Protein AF-A0A1X7PPA3-F1 (afdb_monomer_lite)

Secondary structure (DSSP, 8-state):
--HHHHHHHHHHHHHHHHHHHHHHHHHHHHHHTS-HHHHHHHHHHHHHHHHHHHHHHHHHHHHHHGGG-----------SSHHHHHHHHHHHHHHHHHHHHHHHHHHHHS-------------------------------------

Foldseek 3Di:
DPPVVVVVVVLVVLLVLLVVLLVLLVVLLVLQPDDLVSLVVSLVVLVVVLVVLLVVLQVLCCVQPNPPDDLPQDPDPQDSHSVSSNVSSVSSNSSSVSSVVSSVSVCVVCPPPPPPPVPPDPDDDDDDDDDDDDDPDDPPPDDDDDD

Structure (mmCIF, N/CA/C/O backbone):
data_AF-A0A1X7PPA3-F1
#
_entry.id   AF-A0A1X7PPA3-F1
#
loop_
_atom_site.group_PDB
_atom_site.id
_atom_site.type_symbol
_atom_site.label_atom_id
_atom_site.label_alt_id
_atom_site.label_comp_id
_atom_site.label_asym_id
_atom_site.label_entity_id
_atom_site.label_seq_id
_atom_site.pdbx_PDB_ins_code
_atom_site.Cartn_x
_atom_site.Cartn_y
_atom_site.Cartn_z
_atom_site.occupancy
_atom_site.B_iso_or_equiv
_atom_site.auth_seq_id
_atom_site.auth_comp_id
_atom_site.auth_asym_id
_atom_site.auth_atom_id
_atom_site.pdbx_PDB_model_num
ATOM 1 N N . MET A 1 1 ? 23.269 19.067 -21.195 1.00 43.06 1 MET A N 1
ATOM 2 C CA . MET A 1 1 ? 23.403 18.552 -19.812 1.00 43.06 1 MET A CA 1
ATOM 3 C C . MET A 1 1 ? 22.058 18.713 -19.108 1.00 43.06 1 MET A C 1
ATOM 5 O O . MET A 1 1 ? 21.662 19.842 -18.875 1.00 43.06 1 MET A O 1
ATOM 9 N N . GLY A 1 2 ? 21.292 17.648 -18.850 1.00 51.06 2 GLY A N 1
ATOM 10 C CA . GLY A 1 2 ? 19.972 17.817 -18.207 1.00 51.06 2 GLY A CA 1
ATOM 11 C C . GLY A 1 2 ? 19.148 16.552 -17.964 1.00 51.06 2 GLY A C 1
ATOM 12 O O . GLY A 1 2 ? 18.104 16.624 -17.322 1.00 51.06 2 GLY A O 1
ATOM 13 N N . TRP A 1 3 ? 19.586 15.392 -18.456 1.00 45.84 3 TRP A N 1
ATOM 14 C CA . TRP A 1 3 ? 18.774 14.172 -18.400 1.00 45.84 3 TRP A CA 1
ATOM 15 C C . TRP A 1 3 ? 19.005 13.373 -17.100 1.00 45.84 3 TRP A C 1
ATOM 17 O O . TRP A 1 3 ? 18.089 12.724 -16.604 1.00 45.84 3 TRP A O 1
ATOM 27 N N . THR A 1 4 ? 20.163 13.531 -16.446 1.00 53.16 4 THR A N 1
ATOM 28 C CA . THR A 1 4 ? 20.504 12.842 -15.183 1.00 53.16 4 THR A CA 1
ATOM 29 C C . THR A 1 4 ? 19.836 13.450 -13.941 1.00 53.16 4 THR A C 1
ATOM 31 O O . THR A 1 4 ? 19.525 12.740 -12.986 1.00 53.16 4 THR A O 1
ATOM 34 N N . ALA A 1 5 ? 19.547 14.757 -13.946 1.00 52.56 5 ALA A N 1
ATOM 35 C CA . ALA A 1 5 ? 18.857 15.429 -12.838 1.00 52.56 5 ALA A CA 1
ATOM 36 C C . ALA A 1 5 ? 17.362 15.067 -12.760 1.00 52.56 5 ALA A C 1
ATOM 38 O O . ALA A 1 5 ? 16.788 15.022 -11.673 1.00 52.56 5 ALA A O 1
ATOM 39 N N . ARG A 1 6 ? 16.739 14.786 -13.912 1.00 53.66 6 ARG A N 1
ATOM 40 C CA . ARG A 1 6 ? 15.319 14.423 -14.010 1.00 53.66 6 ARG A CA 1
ATOM 41 C C . ARG A 1 6 ? 15.075 12.975 -13.562 1.00 53.66 6 ARG A C 1
ATOM 43 O O . ARG A 1 6 ? 14.068 12.709 -12.917 1.00 53.66 6 ARG A O 1
ATOM 50 N N . GLY A 1 7 ? 16.036 12.082 -13.825 1.00 55.16 7 GLY A N 1
ATOM 51 C CA . GLY A 1 7 ? 16.034 10.704 -13.325 1.00 55.16 7 GLY A CA 1
ATOM 52 C C . GLY A 1 7 ? 16.121 10.626 -11.799 1.00 55.16 7 GLY A C 1
ATOM 53 O O . GLY A 1 7 ? 15.276 9.980 -11.195 1.00 55.16 7 GLY A O 1
ATOM 54 N N . ARG A 1 8 ? 17.065 11.342 -11.162 1.00 56.72 8 ARG A N 1
ATOM 55 C CA . ARG A 1 8 ? 17.210 11.349 -9.687 1.00 56.72 8 ARG A CA 1
ATOM 56 C C . ARG A 1 8 ? 15.928 11.751 -8.953 1.00 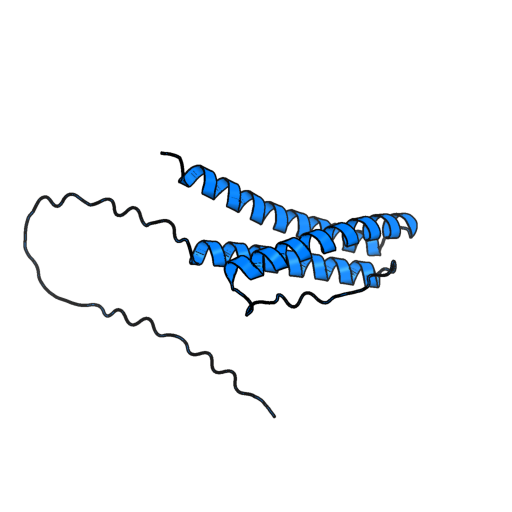56.72 8 ARG A C 1
ATOM 58 O O . ARG A 1 8 ? 15.456 10.980 -8.131 1.00 56.72 8 ARG A O 1
ATOM 65 N N . LYS A 1 9 ? 15.297 12.862 -9.355 1.00 62.22 9 LYS A N 1
ATOM 66 C CA . LYS A 1 9 ? 14.026 13.313 -8.759 1.00 62.22 9 LYS A CA 1
ATOM 67 C C . LYS A 1 9 ? 12.885 12.299 -8.898 1.00 62.22 9 LYS A C 1
ATOM 69 O O . LYS A 1 9 ? 12.007 12.265 -8.048 1.00 62.22 9 LYS A O 1
ATOM 74 N N . LYS A 1 10 ? 12.863 11.498 -9.970 1.00 64.25 10 LYS A N 1
ATOM 75 C CA . LYS A 1 10 ? 11.820 10.482 -10.181 1.00 64.25 10 LYS A CA 1
ATOM 76 C C . LYS A 1 10 ? 11.957 9.317 -9.195 1.00 64.25 10 LYS A C 1
ATOM 78 O O . LYS A 1 10 ? 10.942 8.805 -8.739 1.00 64.25 10 LYS A O 1
ATOM 83 N N . TRP A 1 11 ? 13.184 8.923 -8.850 1.00 68.12 11 TRP A N 1
ATOM 84 C CA . TRP A 1 11 ? 13.434 7.868 -7.861 1.00 68.12 11 TRP A CA 1
ATOM 85 C C . TRP A 1 11 ? 13.095 8.325 -6.441 1.00 68.12 11 TRP A C 1
ATOM 87 O O . TRP A 1 11 ? 12.466 7.569 -5.709 1.00 68.12 11 TRP A O 1
ATOM 97 N N . ASP A 1 12 ? 13.388 9.587 -6.113 1.00 79.12 12 ASP A N 1
ATOM 98 C CA . ASP A 1 12 ? 13.036 10.185 -4.818 1.00 79.12 12 ASP A CA 1
ATOM 99 C C . ASP A 1 12 ? 11.516 10.150 -4.561 1.00 79.12 12 ASP A C 1
ATOM 101 O O . ASP A 1 12 ? 11.071 9.989 -3.426 1.00 79.12 12 ASP A O 1
ATOM 105 N N . ILE A 1 13 ? 10.703 10.262 -5.620 1.00 83.00 13 ILE A N 1
ATOM 106 C CA . ILE A 1 13 ? 9.240 10.164 -5.519 1.00 83.00 13 ILE A CA 1
ATOM 107 C C . ILE A 1 13 ? 8.809 8.735 -5.178 1.00 83.00 13 ILE A C 1
ATOM 109 O O . ILE A 1 13 ? 7.912 8.562 -4.360 1.00 83.00 13 ILE A O 1
ATOM 113 N N . ILE A 1 14 ? 9.432 7.715 -5.774 1.00 83.00 14 ILE A N 1
ATOM 114 C CA . ILE A 1 14 ? 9.060 6.314 -5.526 1.00 83.00 14 ILE A CA 1
ATOM 115 C C . ILE A 1 14 ? 9.416 5.907 -4.093 1.00 83.00 14 ILE A C 1
ATOM 117 O O . ILE A 1 14 ? 8.577 5.340 -3.392 1.00 83.00 14 ILE A O 1
ATOM 121 N N . ASP A 1 15 ? 10.614 6.269 -3.632 1.00 84.44 15 ASP A N 1
ATOM 122 C CA . ASP A 1 15 ? 11.016 6.058 -2.239 1.00 84.44 15 ASP A CA 1
ATOM 123 C C . ASP A 1 15 ? 10.094 6.842 -1.285 1.00 84.44 15 ASP A C 1
ATOM 125 O O . ASP A 1 15 ? 9.679 6.327 -0.247 1.00 84.44 15 ASP A O 1
ATOM 129 N N . GLY A 1 16 ? 9.678 8.052 -1.676 1.00 86.31 16 GLY A N 1
ATOM 130 C CA . GLY A 1 16 ? 8.678 8.842 -0.957 1.00 86.31 16 GLY A CA 1
ATOM 131 C C . GLY A 1 16 ? 7.313 8.154 -0.848 1.00 86.31 16 GLY A C 1
ATOM 132 O O . GLY A 1 16 ? 6.730 8.128 0.236 1.00 86.31 16 GLY A O 1
ATOM 133 N N . ILE A 1 17 ? 6.814 7.550 -1.932 1.00 87.69 17 ILE A N 1
ATOM 134 C CA . ILE A 1 17 ? 5.556 6.786 -1.932 1.00 87.69 17 ILE A CA 1
ATOM 135 C C . ILE A 1 17 ? 5.674 5.576 -1.000 1.00 87.69 17 ILE A C 1
ATOM 137 O O . ILE A 1 17 ? 4.787 5.355 -0.176 1.00 87.69 17 ILE A O 1
ATOM 141 N N . ALA A 1 18 ? 6.775 4.824 -1.068 1.00 88.44 18 ALA A N 1
ATOM 142 C CA . ALA A 1 18 ? 7.003 3.683 -0.183 1.00 88.44 18 ALA A CA 1
ATOM 143 C C . ALA A 1 18 ? 7.046 4.106 1.298 1.00 88.44 18 ALA A C 1
ATOM 145 O O . ALA A 1 18 ? 6.398 3.487 2.142 1.00 88.44 18 ALA A O 1
ATOM 146 N N . MET A 1 19 ? 7.738 5.201 1.621 1.00 92.00 19 MET A N 1
ATOM 147 C CA . MET A 1 19 ? 7.785 5.743 2.985 1.00 92.00 19 MET A CA 1
ATOM 148 C C . MET A 1 19 ? 6.420 6.242 3.470 1.00 92.00 19 MET A C 1
ATOM 150 O O . MET A 1 19 ? 6.070 6.059 4.640 1.00 92.00 19 MET A O 1
ATOM 154 N N . MET A 1 20 ? 5.625 6.840 2.580 1.00 92.19 20 MET A N 1
ATOM 155 C CA . MET A 1 20 ? 4.254 7.250 2.879 1.00 92.19 20 MET A CA 1
ATOM 156 C C . MET A 1 20 ? 3.387 6.032 3.208 1.00 92.19 20 MET A C 1
ATOM 158 O O . MET A 1 20 ? 2.706 6.033 4.228 1.00 92.19 20 MET A O 1
ATOM 162 N N . LEU A 1 21 ? 3.463 4.967 2.410 1.00 90.44 21 LEU A N 1
ATOM 163 C CA . LEU A 1 21 ? 2.733 3.719 2.647 1.00 90.44 21 LEU A CA 1
ATOM 164 C C . LEU A 1 21 ? 3.097 3.070 3.984 1.00 90.44 21 LEU A C 1
ATOM 166 O O . LEU A 1 21 ? 2.210 2.659 4.728 1.00 90.44 21 LEU A O 1
ATOM 170 N N . LEU A 1 22 ? 4.385 3.040 4.334 1.00 92.00 22 LEU A N 1
ATOM 171 C CA . LEU A 1 22 ? 4.837 2.552 5.640 1.00 92.00 22 LEU A CA 1
ATOM 172 C C . LEU A 1 22 ? 4.304 3.414 6.793 1.00 92.00 22 LEU A C 1
ATOM 174 O O . LEU A 1 22 ? 3.918 2.887 7.836 1.00 92.00 22 LEU A O 1
ATOM 178 N N . SER A 1 23 ? 4.232 4.730 6.593 1.00 92.38 23 SER A N 1
ATOM 179 C CA . SER A 1 23 ? 3.660 5.656 7.576 1.00 92.38 23 SER A CA 1
ATOM 180 C C . SER A 1 23 ? 2.153 5.435 7.752 1.00 92.38 23 SER A C 1
ATOM 182 O O . SER A 1 23 ? 1.655 5.444 8.877 1.00 92.38 23 SER A O 1
ATOM 184 N N . LEU A 1 24 ? 1.431 5.181 6.657 1.00 88.62 24 LEU A N 1
ATOM 185 C CA . LEU A 1 24 ? 0.008 4.836 6.672 1.00 88.62 24 LEU A CA 1
ATOM 186 C C . LEU A 1 24 ? -0.240 3.471 7.329 1.00 88.62 24 LEU A C 1
ATOM 188 O O . LEU A 1 24 ? -1.174 3.341 8.115 1.00 88.62 24 LEU A O 1
ATOM 192 N N . ALA A 1 25 ? 0.622 2.481 7.084 1.00 90.12 25 ALA A N 1
ATOM 193 C CA . ALA A 1 25 ? 0.559 1.188 7.760 1.00 90.12 25 ALA A CA 1
ATOM 194 C C . ALA A 1 25 ? 0.723 1.343 9.278 1.00 90.12 25 ALA A C 1
ATOM 196 O O . ALA A 1 25 ? -0.047 0.781 10.052 1.00 90.12 25 ALA A O 1
ATOM 197 N N . HIS A 1 26 ? 1.681 2.165 9.712 1.00 92.12 26 HIS A N 1
ATOM 198 C CA . HIS A 1 26 ? 1.857 2.461 11.130 1.00 92.12 26 HIS A CA 1
ATOM 199 C C . HIS A 1 26 ? 0.645 3.197 11.726 1.00 92.12 26 HIS A C 1
ATOM 201 O O . HIS A 1 26 ? 0.228 2.917 12.850 1.00 92.12 26 HIS A O 1
ATOM 207 N N . LEU A 1 27 ? 0.037 4.119 10.972 1.00 89.31 27 LEU A N 1
ATOM 208 C CA . LEU A 1 27 ? -1.200 4.781 11.382 1.00 89.31 27 LEU A CA 1
ATOM 209 C C . LEU A 1 27 ? -2.358 3.783 11.542 1.00 89.31 27 LEU A C 1
ATOM 211 O O . LEU A 1 27 ? -3.100 3.883 12.518 1.00 89.31 27 LEU A O 1
ATOM 215 N N . ALA A 1 28 ? -2.486 2.818 10.629 1.00 88.00 28 ALA A N 1
ATOM 216 C CA . ALA A 1 28 ? -3.493 1.761 10.689 1.00 88.00 28 ALA A CA 1
ATOM 217 C C . ALA A 1 28 ? -3.343 0.905 11.961 1.00 88.00 28 ALA A C 1
ATOM 219 O O . ALA A 1 28 ? -4.318 0.680 12.674 1.00 88.00 28 ALA A O 1
ATOM 220 N N . GLU A 1 29 ? -2.116 0.530 12.328 1.00 90.19 29 GLU A N 1
ATOM 221 C CA . GLU A 1 29 ? -1.848 -0.185 13.587 1.00 90.19 29 GLU A CA 1
ATOM 222 C C . GLU A 1 29 ? -2.266 0.622 14.812 1.00 90.19 29 GLU A C 1
ATOM 224 O O . GLU A 1 29 ? -2.896 0.102 15.733 1.00 90.19 29 GLU A O 1
ATOM 229 N N . ARG A 1 30 ? -1.958 1.924 14.824 1.00 90.38 30 ARG A N 1
ATOM 230 C CA . ARG A 1 30 ? -2.374 2.799 15.927 1.00 90.38 30 ARG A CA 1
ATOM 231 C C . ARG A 1 30 ? -3.891 2.959 15.988 1.00 90.38 30 ARG A C 1
ATOM 233 O O . ARG A 1 30 ? -4.431 3.127 17.080 1.00 90.38 30 ARG A O 1
ATOM 240 N N . ALA A 1 31 ? -4.573 2.898 14.846 1.00 88.06 31 ALA A N 1
ATOM 241 C CA . ALA A 1 31 ? -6.027 2.957 14.773 1.00 88.06 31 ALA A CA 1
ATOM 242 C C . ALA A 1 31 ? -6.699 1.710 15.373 1.00 88.06 31 ALA A C 1
ATOM 244 O O . ALA A 1 31 ? -7.796 1.836 15.915 1.00 88.06 31 ALA A O 1
ATOM 245 N N . ALA A 1 32 ? -6.043 0.542 15.362 1.00 88.06 32 ALA A N 1
ATOM 246 C CA . ALA A 1 32 ? -6.578 -0.686 15.961 1.00 88.06 32 ALA A CA 1
ATOM 247 C C . ALA A 1 32 ? -6.869 -0.533 17.467 1.00 88.06 32 ALA A C 1
ATOM 249 O O . ALA A 1 32 ? -7.874 -1.040 17.961 1.00 88.06 32 ALA A O 1
ATOM 250 N N . GLY A 1 33 ? -6.020 0.217 18.182 1.00 86.00 33 GLY A N 1
ATOM 251 C CA . GLY A 1 33 ? -6.183 0.531 19.608 1.00 86.00 33 GLY A CA 1
ATOM 252 C C . GLY A 1 33 ? -6.898 1.856 19.902 1.00 86.00 33 GLY A C 1
ATOM 253 O O . GLY A 1 33 ? -6.946 2.276 21.057 1.00 86.00 33 GLY A O 1
ATOM 254 N N . ALA A 1 34 ? -7.401 2.556 18.882 1.00 88.00 34 ALA A N 1
ATOM 255 C CA . ALA A 1 34 ? -8.052 3.853 19.044 1.00 88.00 34 ALA A CA 1
ATOM 256 C C . ALA A 1 34 ? -9.546 3.718 19.391 1.00 88.00 34 ALA A C 1
ATOM 258 O O . ALA A 1 34 ? -10.136 2.640 19.340 1.00 88.00 34 ALA A O 1
ATOM 259 N N . SER A 1 35 ? -10.188 4.844 19.723 1.00 87.81 35 SER A N 1
ATOM 260 C CA . SER A 1 35 ? -11.644 4.881 19.888 1.00 87.81 35 SER A CA 1
ATOM 261 C C . SER A 1 35 ? -12.354 4.521 18.578 1.00 87.81 35 SER A C 1
ATOM 263 O O . SER A 1 35 ? -11.852 4.815 17.493 1.00 87.81 35 SER A O 1
ATOM 265 N N . HIS A 1 36 ? -13.553 3.940 18.672 1.00 82.31 36 HIS A N 1
ATOM 266 C CA . HIS A 1 36 ? -14.318 3.470 17.510 1.00 82.31 36 HIS A CA 1
ATOM 267 C C . HIS A 1 36 ? -14.455 4.532 16.403 1.00 82.31 36 HIS A C 1
ATOM 269 O O . HIS A 1 36 ? -14.224 4.243 15.233 1.00 82.31 36 HIS A O 1
ATOM 275 N N . HIS A 1 37 ? -14.764 5.784 16.760 1.00 82.25 37 HIS A N 1
ATOM 276 C CA . HIS A 1 37 ? -14.865 6.876 15.786 1.00 82.25 37 HIS A CA 1
ATOM 277 C C . HIS A 1 37 ? -13.528 7.220 15.122 1.00 82.25 37 HIS A C 1
ATOM 279 O O . HIS A 1 37 ? -13.486 7.417 13.910 1.00 82.25 37 HIS A O 1
ATOM 285 N N . ALA A 1 38 ? -12.436 7.281 15.890 1.00 80.12 38 ALA A N 1
ATOM 286 C CA . ALA A 1 38 ? -11.112 7.546 15.335 1.00 80.12 38 ALA A CA 1
ATOM 287 C C . ALA A 1 38 ? -10.662 6.408 14.407 1.00 80.12 38 ALA A C 1
ATOM 289 O O . ALA A 1 38 ? -10.130 6.669 13.329 1.00 80.12 38 ALA A O 1
ATOM 290 N N . ARG A 1 39 ? -10.946 5.160 14.796 1.00 86.62 39 ARG A N 1
ATOM 291 C CA . ARG A 1 39 ? -10.697 3.958 13.999 1.00 86.62 39 ARG A CA 1
ATOM 292 C C . ARG A 1 39 ? -11.480 3.984 12.687 1.00 86.62 39 ARG A C 1
ATOM 294 O O . ARG A 1 39 ? -10.867 3.867 11.635 1.00 86.62 39 ARG A O 1
ATOM 301 N N . CYS A 1 40 ? -12.790 4.235 12.723 1.00 83.12 40 CYS A N 1
ATOM 302 C CA . CYS A 1 40 ? -13.620 4.294 11.514 1.00 83.12 40 CYS A CA 1
ATOM 303 C C . CYS A 1 40 ? -13.131 5.353 10.518 1.00 83.12 40 CYS A C 1
ATOM 305 O O . CYS A 1 40 ? -12.962 5.062 9.337 1.00 83.12 40 CYS A O 1
ATOM 307 N N . THR A 1 41 ? -12.852 6.570 10.994 1.00 82.88 41 THR A N 1
ATOM 308 C CA . THR A 1 41 ? -12.374 7.662 10.133 1.00 82.88 41 THR A CA 1
ATOM 309 C C . THR A 1 41 ? -11.001 7.355 9.535 1.00 82.88 41 THR A C 1
ATOM 311 O O . THR A 1 41 ? -10.781 7.592 8.347 1.00 82.88 41 THR A O 1
ATOM 314 N N . ALA A 1 42 ? -10.078 6.814 10.339 1.00 81.94 42 ALA A N 1
ATOM 315 C CA . ALA A 1 42 ? -8.753 6.432 9.863 1.00 81.94 42 ALA A CA 1
ATOM 316 C C . ALA A 1 42 ? -8.840 5.322 8.809 1.00 81.94 42 ALA A C 1
ATOM 318 O O . ALA A 1 42 ? -8.250 5.458 7.741 1.00 81.94 42 ALA A O 1
ATOM 319 N N . LEU A 1 43 ? -9.611 4.263 9.075 1.00 84.56 43 LEU A N 1
ATOM 320 C CA . LEU A 1 43 ? -9.761 3.139 8.152 1.00 84.56 43 LEU A CA 1
ATOM 321 C C . LEU A 1 43 ? -10.418 3.555 6.842 1.00 84.56 43 LEU A C 1
ATOM 323 O O . LEU A 1 43 ? -9.913 3.186 5.790 1.00 84.56 43 LEU A O 1
ATOM 327 N N . TRP A 1 44 ? -11.446 4.403 6.877 1.00 88.62 44 TRP A N 1
ATOM 328 C CA . TRP A 1 44 ? -12.063 4.919 5.654 1.00 88.62 44 TRP A CA 1
ATOM 329 C C . TRP A 1 44 ? -11.054 5.656 4.755 1.00 88.62 44 TRP A C 1
ATOM 331 O O . TRP A 1 44 ? -10.970 5.405 3.551 1.00 88.62 44 TRP A O 1
ATOM 341 N N . ALA A 1 45 ? -10.234 6.537 5.337 1.00 83.25 45 ALA A N 1
ATOM 342 C CA . ALA A 1 45 ? -9.213 7.265 4.584 1.00 83.25 45 ALA A CA 1
ATOM 343 C C . ALA A 1 45 ? -8.106 6.333 4.055 1.00 83.25 45 ALA A C 1
ATOM 345 O O . ALA A 1 45 ? -7.649 6.484 2.920 1.00 83.25 45 ALA A O 1
ATOM 346 N N . LEU A 1 46 ? -7.688 5.360 4.868 1.00 85.88 46 LEU A N 1
ATOM 347 C CA . LEU A 1 46 ? -6.638 4.403 4.528 1.00 85.88 46 LEU A CA 1
ATOM 348 C C . LEU A 1 46 ? -7.076 3.422 3.435 1.00 85.88 46 LEU A C 1
ATOM 350 O O . LEU A 1 46 ? -6.295 3.163 2.525 1.00 85.88 46 LEU A O 1
ATOM 354 N N . GLN A 1 47 ? -8.322 2.945 3.466 1.00 84.75 47 GLN A N 1
ATOM 355 C CA . GLN A 1 47 ? -8.906 2.110 2.410 1.00 84.75 47 GLN A CA 1
ATOM 356 C C . GLN A 1 47 ? -8.911 2.847 1.067 1.00 84.75 47 GLN A C 1
ATOM 358 O O . GLN A 1 47 ? -8.563 2.276 0.033 1.00 84.75 47 GLN A O 1
ATOM 363 N N . ARG A 1 48 ? -9.236 4.149 1.067 1.00 84.12 48 ARG A N 1
ATOM 364 C CA . ARG A 1 48 ? -9.198 4.945 -0.165 1.00 84.12 48 ARG A CA 1
ATOM 365 C C . ARG A 1 48 ? -7.778 5.095 -0.711 1.00 84.12 48 ARG A C 1
ATOM 367 O O . ARG A 1 48 ? -7.593 5.035 -1.926 1.00 84.12 48 ARG A O 1
ATOM 374 N N . ALA A 1 49 ? -6.796 5.290 0.167 1.00 83.31 49 ALA A N 1
ATOM 375 C CA . ALA A 1 49 ? -5.390 5.373 -0.217 1.00 83.31 49 ALA A CA 1
ATOM 376 C C . ALA A 1 49 ? -4.855 4.033 -0.753 1.00 83.31 49 ALA A C 1
ATOM 378 O O . ALA A 1 49 ? -4.165 4.028 -1.769 1.00 83.31 49 ALA A O 1
ATOM 379 N N . ASP A 1 50 ? -5.208 2.915 -0.111 1.00 82.00 50 ASP A N 1
ATOM 380 C CA . ASP A 1 50 ? -4.830 1.561 -0.533 1.00 82.00 50 ASP A CA 1
ATOM 381 C C . ASP A 1 50 ? -5.319 1.269 -1.962 1.00 82.00 50 ASP A C 1
ATOM 383 O O . ASP A 1 50 ? -4.516 0.886 -2.811 1.00 82.00 50 ASP A O 1
ATOM 387 N N . GLY A 1 51 ? -6.582 1.591 -2.275 1.00 82.81 51 GLY A N 1
ATOM 388 C CA . GLY A 1 51 ? -7.128 1.446 -3.631 1.00 82.81 51 GLY A CA 1
ATOM 389 C C . GLY A 1 51 ? -6.359 2.242 -4.694 1.00 82.81 51 GLY A C 1
ATOM 390 O O . GLY A 1 51 ? -5.970 1.689 -5.717 1.00 82.81 51 GLY A O 1
ATOM 391 N N . ILE A 1 52 ? -6.047 3.517 -4.427 1.00 85.12 52 ILE A N 1
ATOM 392 C CA . ILE A 1 52 ? -5.279 4.361 -5.365 1.00 85.12 52 ILE A CA 1
ATOM 393 C C . ILE A 1 52 ? -3.881 3.780 -5.623 1.00 85.12 52 ILE A C 1
ATOM 395 O O . ILE A 1 52 ? -3.373 3.824 -6.744 1.00 85.12 52 ILE A O 1
ATOM 399 N N . VAL A 1 53 ? -3.234 3.248 -4.585 1.00 84.00 53 VAL A N 1
ATOM 400 C CA . VAL A 1 53 ? -1.890 2.678 -4.717 1.00 84.00 53 VAL A CA 1
ATOM 401 C C . VAL A 1 53 ? -1.924 1.335 -5.437 1.00 84.00 53 VAL A C 1
ATOM 403 O O . VAL A 1 53 ? -1.025 1.071 -6.233 1.00 84.00 53 VAL A O 1
ATOM 406 N N . ARG A 1 54 ? -2.942 0.500 -5.204 1.00 83.50 54 ARG A N 1
ATOM 407 C CA . ARG A 1 54 ? -3.143 -0.742 -5.963 1.00 83.50 54 ARG A CA 1
ATOM 408 C C . ARG A 1 54 ? -3.270 -0.465 -7.452 1.00 83.50 54 ARG A C 1
ATOM 410 O O . ARG A 1 54 ? -2.558 -1.100 -8.224 1.00 83.50 54 ARG A O 1
ATOM 417 N N . ASP A 1 55 ? -4.083 0.519 -7.830 1.00 85.31 55 ASP A N 1
ATOM 418 C CA . ASP A 1 55 ? -4.243 0.928 -9.227 1.00 85.31 55 ASP A CA 1
ATOM 419 C C . ASP A 1 55 ? -2.898 1.367 -9.828 1.00 85.31 55 ASP A C 1
ATOM 421 O O . ASP A 1 55 ? -2.509 0.911 -10.902 1.00 85.31 55 ASP A O 1
ATOM 425 N N . PHE A 1 56 ? -2.128 2.183 -9.098 1.00 84.06 56 PHE A N 1
ATOM 426 C CA . PHE A 1 56 ? -0.791 2.605 -9.524 1.00 84.06 56 PHE A CA 1
ATOM 427 C C . PHE A 1 56 ? 0.189 1.434 -9.687 1.00 84.06 56 PHE A C 1
ATOM 429 O O . PHE A 1 56 ? 0.972 1.401 -10.641 1.00 84.06 56 PHE A O 1
ATOM 436 N N . VAL A 1 57 ? 0.192 0.493 -8.740 1.00 82.50 57 VAL A N 1
ATOM 437 C CA . VAL A 1 57 ? 1.062 -0.687 -8.771 1.00 82.50 57 VAL A CA 1
ATOM 438 C C . VAL A 1 57 ? 0.676 -1.594 -9.934 1.00 82.50 57 VAL A C 1
ATOM 440 O O . VAL A 1 57 ? 1.573 -2.065 -10.626 1.00 82.50 57 VAL A O 1
ATOM 443 N N . ALA A 1 58 ? -0.618 -1.801 -10.183 1.00 81.69 58 ALA A N 1
ATOM 444 C CA . ALA A 1 58 ? -1.113 -2.588 -11.307 1.00 81.69 58 ALA A CA 1
ATOM 445 C C . ALA A 1 58 ? -0.725 -1.963 -12.656 1.00 81.69 58 ALA A C 1
ATOM 447 O O . ALA A 1 58 ? -0.193 -2.658 -13.519 1.00 81.69 58 ALA A O 1
ATOM 448 N N . ASP A 1 59 ? -0.904 -0.651 -12.814 1.00 81.94 59 ASP A N 1
ATOM 449 C CA . ASP A 1 59 ? -0.514 0.083 -14.024 1.00 81.94 59 ASP A CA 1
ATOM 450 C C . ASP A 1 59 ? 1.009 0.037 -14.244 1.00 81.94 59 ASP A C 1
ATOM 452 O O . ASP A 1 59 ? 1.508 -0.339 -15.306 1.00 81.94 59 ASP A O 1
ATOM 456 N N . SER A 1 60 ? 1.781 0.293 -13.183 1.00 79.06 60 SER A N 1
ATOM 457 C CA . SER A 1 60 ? 3.243 0.209 -13.228 1.00 79.06 60 SER A CA 1
ATOM 458 C C . SER A 1 60 ? 3.742 -1.204 -13.526 1.00 79.06 60 SER A C 1
ATOM 460 O O . SER A 1 60 ? 4.745 -1.353 -14.222 1.00 79.06 60 SER A O 1
ATOM 462 N N . ALA A 1 61 ? 3.085 -2.229 -12.982 1.00 73.88 61 ALA A N 1
ATOM 463 C CA . ALA A 1 61 ? 3.405 -3.631 -13.219 1.00 73.88 61 ALA A CA 1
ATOM 464 C C . ALA A 1 61 ? 3.243 -3.994 -14.696 1.00 73.88 61 ALA A C 1
ATOM 466 O O . ALA A 1 61 ? 4.172 -4.546 -15.293 1.00 73.88 61 ALA A O 1
ATOM 467 N N . TRP A 1 62 ? 2.113 -3.597 -15.284 1.00 73.69 62 TRP A N 1
ATOM 468 C CA . TRP A 1 62 ? 1.816 -3.776 -16.701 1.00 73.69 62 TRP A CA 1
ATOM 469 C C . TRP A 1 62 ? 2.877 -3.142 -17.605 1.00 73.69 62 TRP A C 1
ATOM 471 O O . TRP A 1 62 ? 3.354 -3.795 -18.534 1.00 73.69 62 TRP A O 1
ATOM 481 N N . GLU A 1 63 ? 3.311 -1.911 -17.313 1.00 76.06 63 GLU A N 1
ATOM 482 C CA . GLU A 1 63 ? 4.358 -1.234 -18.095 1.00 76.06 63 GLU A CA 1
ATOM 483 C C . GLU A 1 63 ? 5.718 -1.950 -18.052 1.00 76.06 63 GLU A C 1
ATOM 485 O O . GLU A 1 63 ? 6.485 -1.917 -19.015 1.00 76.06 63 GLU A O 1
ATOM 490 N N . LEU A 1 64 ? 6.067 -2.521 -16.899 1.00 69.56 64 LEU A N 1
ATOM 491 C CA . LEU A 1 64 ? 7.408 -3.026 -16.599 1.00 69.56 64 LEU A CA 1
ATOM 492 C C . LEU A 1 64 ? 7.621 -4.466 -17.021 1.00 69.56 64 LEU A C 1
ATOM 494 O O . LEU A 1 64 ? 8.701 -4.837 -17.477 1.00 69.56 64 LEU A O 1
ATOM 498 N N . ALA A 1 65 ? 6.615 -5.279 -16.753 1.00 65.31 65 ALA A N 1
ATOM 499 C CA . ALA A 1 65 ? 6.738 -6.714 -16.768 1.00 65.31 65 ALA A CA 1
ATOM 500 C C . ALA A 1 65 ? 5.660 -7.356 -17.629 1.00 65.31 65 ALA A C 1
ATOM 502 O O . ALA A 1 65 ? 5.619 -8.573 -17.629 1.00 65.31 65 ALA A O 1
ATOM 503 N N . GLY A 1 66 ? 4.837 -6.602 -18.369 1.00 64.50 66 GLY A N 1
ATOM 504 C CA . GLY A 1 66 ? 3.763 -7.153 -19.199 1.00 64.50 66 GLY A CA 1
ATOM 505 C C . GLY A 1 66 ? 2.732 -7.960 -18.401 1.00 64.50 66 GLY A C 1
ATOM 506 O O . GLY A 1 66 ? 2.667 -7.886 -17.176 1.00 64.50 66 GLY A O 1
ATOM 507 N N . GLU A 1 67 ? 1.945 -8.775 -19.101 1.00 59.38 67 GLU A N 1
ATOM 508 C CA . GLU A 1 67 ? 0.828 -9.563 -18.544 1.00 59.38 67 GLU A CA 1
ATOM 509 C C . GLU A 1 67 ? 1.267 -10.620 -17.503 1.00 59.38 67 GLU A C 1
ATOM 511 O O . GLU A 1 67 ? 0.447 -11.183 -16.785 1.00 59.38 67 GLU A O 1
ATOM 516 N N . HIS A 1 68 ? 2.572 -10.891 -17.389 1.00 58.03 68 HIS A N 1
ATOM 517 C CA . HIS A 1 68 ? 3.124 -11.974 -16.568 1.00 58.03 68 HIS A CA 1
ATOM 518 C C . HIS A 1 68 ? 3.452 -11.581 -15.115 1.00 58.03 68 HIS A C 1
ATOM 520 O O . HIS A 1 68 ? 3.835 -12.452 -14.332 1.00 58.03 68 HIS A O 1
ATOM 526 N N . TRP A 1 69 ? 3.311 -10.308 -14.724 1.00 56.22 69 TRP A N 1
ATOM 527 C CA . TRP A 1 69 ? 3.486 -9.895 -13.327 1.00 56.22 69 TRP A CA 1
ATOM 528 C C . TRP A 1 69 ? 2.207 -9.279 -12.768 1.00 56.22 69 TRP A C 1
ATOM 530 O O . TRP A 1 69 ? 1.946 -8.088 -12.913 1.00 56.22 69 TRP A O 1
ATOM 540 N N . THR A 1 70 ? 1.420 -10.103 -12.081 1.00 57.09 70 THR A N 1
ATOM 541 C CA . THR A 1 70 ? 0.316 -9.637 -11.243 1.00 57.09 70 THR A CA 1
ATOM 542 C C . THR A 1 70 ? 0.798 -9.659 -9.796 1.00 57.09 70 THR A C 1
ATOM 544 O O . THR A 1 70 ? 1.030 -10.744 -9.252 1.00 57.09 70 THR A O 1
ATOM 547 N N . PRO A 1 71 ? 1.009 -8.506 -9.143 1.00 58.06 71 PRO A N 1
ATOM 548 C CA . PRO A 1 71 ? 1.267 -8.512 -7.716 1.00 58.06 71 PRO A CA 1
ATOM 549 C C . PRO A 1 71 ? 0.032 -9.101 -7.031 1.00 58.06 71 PRO A C 1
ATOM 551 O O . PRO A 1 71 ? -1.074 -8.590 -7.194 1.00 58.06 71 PRO A O 1
ATOM 554 N N . ALA A 1 72 ? 0.219 -10.209 -6.310 1.00 60.22 72 ALA A N 1
ATOM 555 C CA . ALA A 1 72 ? -0.825 -10.871 -5.537 1.00 60.22 72 ALA A CA 1
ATOM 556 C C . ALA A 1 72 ? -1.181 -10.001 -4.324 1.00 60.22 72 ALA A C 1
ATOM 558 O O . ALA A 1 72 ? -0.809 -10.296 -3.189 1.00 60.22 72 ALA A O 1
ATOM 559 N N . VAL A 1 73 ? -1.831 -8.869 -4.580 1.00 58.78 73 VAL A N 1
ATOM 560 C CA . VAL A 1 73 ? -2.385 -8.015 -3.541 1.00 58.78 73 VAL A CA 1
ATOM 561 C C . VAL A 1 73 ? -3.805 -8.522 -3.302 1.00 58.78 73 VAL A C 1
ATOM 563 O O . VAL A 1 73 ? -4.641 -8.398 -4.195 1.00 58.78 73 VAL A O 1
ATOM 566 N N . PRO A 1 74 ? -4.093 -9.151 -2.154 1.00 59.50 74 PRO A N 1
ATOM 567 C CA . PRO A 1 74 ? -5.395 -9.762 -1.915 1.00 59.50 74 PRO A CA 1
ATOM 568 C C . PRO A 1 74 ? -6.487 -8.691 -1.961 1.00 59.50 74 PRO A C 1
ATOM 570 O O . PRO A 1 74 ? -6.375 -7.682 -1.267 1.00 59.50 74 PRO A O 1
ATOM 573 N N . GLU A 1 75 ? -7.520 -8.857 -2.789 1.00 58.41 75 GLU A N 1
ATOM 574 C CA . GLU A 1 75 ? -8.750 -8.059 -2.697 1.00 58.41 75 GLU A CA 1
ATOM 575 C C . GLU A 1 75 ? -9.400 -8.370 -1.350 1.00 58.41 75 GLU A C 1
ATOM 577 O O . GLU A 1 75 ? -9.844 -9.489 -1.104 1.00 58.41 75 GLU A O 1
ATOM 582 N N . ILE A 1 76 ? -9.354 -7.405 -0.434 1.00 63.50 76 ILE A N 1
ATOM 583 C CA . ILE A 1 76 ? -9.897 -7.550 0.912 1.00 63.50 76 ILE A CA 1
ATOM 584 C C . ILE A 1 76 ? -10.956 -6.470 1.070 1.00 63.50 76 ILE A C 1
ATOM 586 O O . ILE A 1 76 ? -10.667 -5.284 0.913 1.00 63.50 76 ILE A O 1
ATOM 590 N N . ASP A 1 77 ? -12.176 -6.896 1.376 1.00 66.88 77 ASP A N 1
ATOM 591 C CA . ASP A 1 77 ? -13.250 -6.000 1.783 1.00 66.88 77 ASP A CA 1
ATOM 592 C C . ASP A 1 77 ? -13.023 -5.669 3.264 1.00 66.88 77 ASP A C 1
ATOM 594 O O . ASP A 1 77 ? -13.241 -6.500 4.147 1.00 66.88 77 ASP A O 1
ATOM 598 N N . TYR A 1 78 ? -12.428 -4.507 3.530 1.00 68.56 78 TYR A N 1
ATOM 599 C CA . TYR A 1 78 ? -12.017 -4.124 4.879 1.00 68.56 78 TYR A CA 1
ATOM 600 C C . TYR A 1 78 ? -13.217 -3.612 5.682 1.00 68.56 78 TYR A C 1
ATOM 602 O O . TYR A 1 78 ? -13.827 -2.602 5.324 1.00 68.56 78 TYR A O 1
ATOM 610 N N . GLY A 1 79 ? -13.510 -4.255 6.813 1.00 77.88 79 GLY A N 1
ATOM 611 C CA . GLY A 1 79 ? -14.444 -3.732 7.806 1.00 77.88 79 GLY A CA 1
ATOM 612 C C . GLY A 1 79 ? -13.846 -2.600 8.658 1.00 77.88 79 GLY A C 1
ATOM 613 O O . GLY A 1 79 ? -12.861 -1.951 8.293 1.00 77.88 79 GLY A O 1
ATOM 614 N N . PHE A 1 80 ? -14.462 -2.348 9.817 1.00 81.69 80 PHE A N 1
ATOM 615 C CA . PHE A 1 80 ? -14.045 -1.309 10.769 1.00 81.69 80 PHE A CA 1
ATOM 616 C C . PH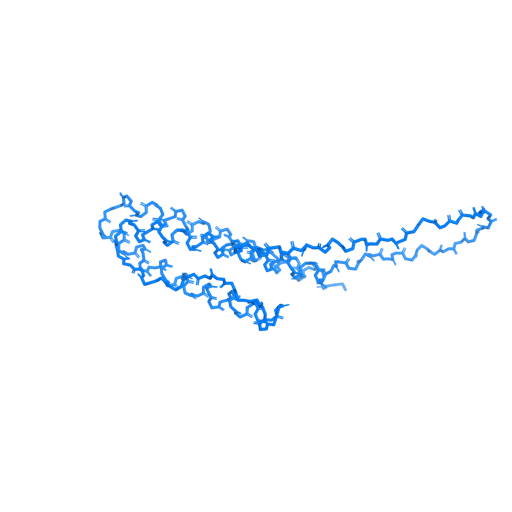E A 1 80 ? -13.556 -1.864 12.112 1.00 81.69 80 PHE A C 1
ATOM 618 O O . PHE A 1 80 ? -13.478 -1.116 13.094 1.00 81.69 80 PHE A O 1
ATOM 625 N N . GLU A 1 81 ? -13.245 -3.155 12.184 1.00 85.69 81 GLU A N 1
ATOM 626 C CA . GLU A 1 81 ? -12.755 -3.815 13.390 1.00 85.69 81 GLU A CA 1
ATOM 627 C C . GLU A 1 81 ? -11.232 -3.653 13.565 1.00 85.69 81 GLU A C 1
ATOM 629 O O . GLU A 1 81 ? -10.527 -3.236 12.640 1.00 85.69 81 GLU A O 1
ATOM 634 N N . PRO A 1 82 ? -10.672 -3.926 14.763 1.00 83.25 82 PRO A N 1
ATOM 635 C CA . PRO A 1 82 ? -9.225 -3.878 14.967 1.00 83.25 82 PRO A CA 1
ATOM 636 C C . PRO A 1 82 ? -8.479 -4.830 14.030 1.00 83.25 82 PRO A C 1
ATOM 638 O O . PRO A 1 82 ? -7.399 -4.492 13.548 1.00 83.25 82 PRO A O 1
ATOM 641 N N . ASP A 1 83 ? -9.065 -5.995 13.753 1.00 86.88 83 ASP A N 1
ATOM 642 C CA . ASP A 1 83 ? -8.479 -6.993 12.858 1.00 86.88 83 ASP A CA 1
ATOM 643 C C . ASP A 1 83 ? -8.398 -6.467 11.419 1.00 86.88 83 ASP A C 1
ATOM 645 O O . ASP A 1 83 ? -7.372 -6.636 10.757 1.00 86.88 83 ASP A O 1
ATOM 649 N N . ASP A 1 84 ? -9.411 -5.717 10.972 1.00 83.75 84 ASP A N 1
ATOM 650 C CA . ASP A 1 84 ? -9.400 -5.046 9.668 1.00 83.75 84 ASP A CA 1
ATOM 651 C C . ASP A 1 84 ? -8.292 -3.991 9.589 1.00 83.75 84 ASP A C 1
ATOM 653 O O . ASP A 1 84 ? -7.624 -3.854 8.563 1.00 83.75 84 ASP A O 1
ATOM 657 N N . ALA A 1 85 ? -8.039 -3.273 10.688 1.00 85.44 85 ALA A N 1
ATOM 658 C CA . ALA A 1 85 ? -6.954 -2.299 10.765 1.00 85.44 85 ALA A CA 1
ATOM 659 C C . ALA A 1 85 ? -5.572 -2.954 10.618 1.00 85.44 85 ALA A C 1
ATOM 661 O O . ALA A 1 85 ? -4.706 -2.434 9.909 1.00 85.44 85 ALA A O 1
ATOM 662 N N . MET A 1 86 ? -5.374 -4.118 11.239 1.00 88.50 86 MET A N 1
ATOM 663 C CA . MET A 1 86 ? -4.138 -4.895 11.116 1.00 88.50 86 MET A CA 1
ATOM 664 C C . MET A 1 86 ? -3.979 -5.507 9.718 1.00 88.50 86 MET A C 1
ATOM 666 O O . MET A 1 86 ? -2.874 -5.508 9.158 1.00 88.50 86 MET A O 1
ATOM 670 N N . ALA A 1 87 ? -5.074 -5.981 9.119 1.00 86.19 87 ALA A N 1
ATOM 671 C CA . ALA A 1 87 ? -5.087 -6.471 7.744 1.00 86.19 87 ALA A CA 1
ATOM 672 C C . ALA A 1 87 ? -4.731 -5.352 6.749 1.00 86.19 87 ALA A C 1
ATOM 674 O O . ALA A 1 87 ? -3.907 -5.551 5.852 1.00 86.19 87 ALA A O 1
ATOM 675 N N . LEU A 1 88 ? -5.276 -4.149 6.947 1.00 84.25 88 LEU A N 1
ATOM 676 C CA . LEU A 1 88 ? -4.982 -2.977 6.126 1.00 84.25 88 LEU A CA 1
ATOM 677 C C . LEU A 1 88 ? -3.526 -2.521 6.288 1.00 84.25 88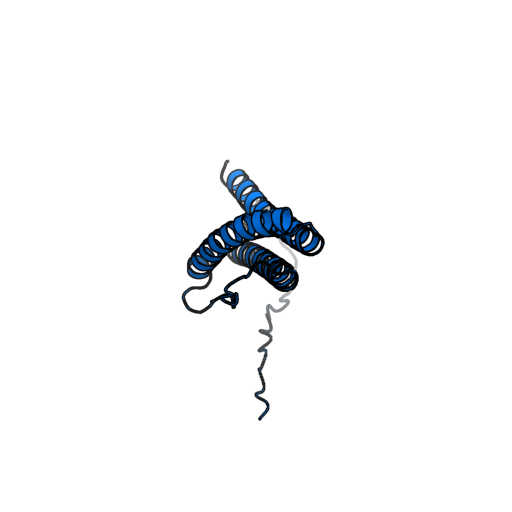 LEU A C 1
ATOM 679 O O . LEU A 1 88 ? -2.848 -2.251 5.298 1.00 84.25 88 LEU A O 1
ATOM 683 N N . ALA A 1 89 ? -2.996 -2.519 7.517 1.00 88.00 89 ALA A N 1
ATOM 684 C CA . ALA A 1 89 ? -1.581 -2.242 7.770 1.00 88.00 89 ALA A CA 1
ATOM 685 C C . ALA A 1 89 ? -0.660 -3.214 7.013 1.00 88.00 89 ALA A C 1
ATOM 687 O O . ALA A 1 89 ? 0.369 -2.819 6.461 1.00 88.00 89 ALA A O 1
ATOM 688 N N . SER A 1 90 ? -1.036 -4.492 6.973 1.00 88.00 90 SER A N 1
ATOM 689 C CA . SER A 1 90 ? -0.292 -5.534 6.263 1.00 88.00 90 SER A CA 1
ATOM 690 C C . SER A 1 90 ? -0.346 -5.340 4.743 1.00 88.00 90 SER A C 1
ATOM 692 O O . SER A 1 90 ? 0.691 -5.436 4.086 1.00 88.00 90 SER A O 1
ATOM 694 N N . SER A 1 91 ? -1.512 -4.978 4.193 1.00 86.19 91 SER A N 1
ATOM 695 C CA . SER A 1 91 ? -1.671 -4.629 2.769 1.00 86.19 91 SER A CA 1
ATOM 696 C C . SER A 1 91 ? -0.799 -3.445 2.365 1.00 86.19 91 SER A C 1
ATOM 698 O O . SER A 1 91 ? -0.023 -3.539 1.416 1.00 86.19 91 SER A O 1
ATOM 700 N N . LEU A 1 92 ? -0.826 -2.362 3.145 1.00 86.69 92 LEU A N 1
ATOM 701 C CA . LEU A 1 92 ? -0.031 -1.162 2.872 1.00 86.69 92 LEU A CA 1
ATOM 702 C C . LEU A 1 92 ? 1.480 -1.452 2.879 1.00 86.69 92 LEU A C 1
ATOM 704 O O . LEU A 1 92 ? 2.221 -0.912 2.056 1.00 86.69 92 LEU A O 1
ATOM 708 N N . ARG A 1 93 ? 1.949 -2.352 3.756 1.00 89.44 93 ARG A N 1
ATOM 709 C CA . ARG A 1 93 ? 3.342 -2.832 3.736 1.00 89.44 93 ARG A CA 1
ATOM 710 C C . ARG A 1 93 ? 3.655 -3.658 2.499 1.00 89.44 93 ARG A C 1
ATOM 712 O O . ARG A 1 93 ? 4.703 -3.447 1.891 1.00 89.44 93 ARG A O 1
ATOM 719 N N . ALA A 1 94 ? 2.770 -4.577 2.119 1.00 88.56 94 ALA A N 1
ATOM 720 C CA . ALA A 1 94 ? 2.941 -5.373 0.909 1.00 88.56 94 ALA A CA 1
ATOM 721 C C . ALA A 1 94 ? 3.022 -4.474 -0.338 1.00 88.56 94 ALA A C 1
ATOM 723 O O . ALA A 1 94 ? 3.910 -4.653 -1.171 1.00 88.56 94 ALA A O 1
ATOM 724 N N . LEU A 1 95 ? 2.178 -3.441 -0.417 1.00 86.44 95 LEU A N 1
ATOM 725 C CA . LEU A 1 95 ? 2.229 -2.436 -1.479 1.00 86.44 95 LEU A CA 1
ATOM 726 C C . LEU A 1 95 ? 3.526 -1.626 -1.456 1.00 86.44 95 LEU A C 1
ATOM 728 O O . LEU A 1 95 ? 4.127 -1.426 -2.509 1.00 86.44 95 LEU A O 1
ATOM 732 N N . ALA A 1 96 ? 4.012 -1.210 -0.283 1.00 89.31 96 ALA A N 1
ATOM 733 C CA . ALA A 1 96 ? 5.301 -0.523 -0.178 1.00 89.31 96 ALA A CA 1
ATOM 734 C C . ALA A 1 96 ? 6.447 -1.383 -0.739 1.00 89.31 96 ALA A C 1
ATOM 736 O O . ALA A 1 96 ? 7.283 -0.889 -1.497 1.00 89.31 96 ALA A O 1
ATOM 737 N N . LEU A 1 97 ? 6.456 -2.683 -0.427 1.00 89.19 97 LEU A N 1
ATOM 738 C CA . LEU A 1 97 ? 7.433 -3.626 -0.972 1.00 89.19 97 LEU A CA 1
ATOM 739 C C . LEU A 1 97 ? 7.290 -3.794 -2.489 1.00 89.19 97 LEU A C 1
ATOM 741 O O . LEU A 1 97 ? 8.303 -3.811 -3.187 1.00 89.19 97 LEU A O 1
ATOM 745 N N . ALA A 1 98 ? 6.063 -3.864 -3.013 1.00 86.56 98 ALA A N 1
ATOM 746 C CA . ALA A 1 98 ? 5.817 -3.934 -4.453 1.00 86.56 98 ALA A CA 1
ATOM 747 C C . ALA A 1 98 ? 6.336 -2.682 -5.180 1.00 86.56 98 ALA A C 1
ATOM 749 O O . ALA A 1 98 ? 7.029 -2.793 -6.192 1.00 86.56 98 ALA A O 1
ATOM 750 N N . VAL A 1 99 ? 6.080 -1.491 -4.630 1.00 86.38 99 VAL A N 1
ATOM 751 C CA . VAL A 1 99 ? 6.576 -0.211 -5.161 1.00 86.38 99 VAL A CA 1
ATOM 752 C C . VAL A 1 99 ? 8.109 -0.170 -5.170 1.00 86.38 99 VAL A C 1
ATOM 754 O O . VAL A 1 99 ? 8.710 0.216 -6.175 1.00 86.38 99 VAL A O 1
ATOM 757 N N . LEU A 1 100 ? 8.762 -0.625 -4.097 1.00 87.44 100 LEU A N 1
ATOM 758 C CA . LEU A 1 100 ? 10.224 -0.725 -4.044 1.00 87.44 100 LEU A CA 1
ATOM 759 C C . LEU A 1 100 ? 10.767 -1.746 -5.054 1.00 87.44 100 LEU A C 1
ATOM 761 O O . LEU A 1 100 ? 11.769 -1.478 -5.717 1.00 87.44 100 LEU A O 1
ATOM 765 N N . ALA A 1 101 ? 10.106 -2.892 -5.219 1.00 86.25 101 ALA A N 1
ATOM 766 C CA . ALA A 1 101 ? 10.495 -3.904 -6.198 1.00 86.25 101 ALA A CA 1
ATOM 767 C C . ALA A 1 101 ? 10.414 -3.366 -7.638 1.00 86.25 101 ALA A C 1
ATOM 769 O O . ALA A 1 101 ? 11.362 -3.529 -8.407 1.00 86.25 101 ALA A O 1
ATOM 770 N N . ILE A 1 102 ? 9.341 -2.641 -7.975 1.00 83.56 102 ILE A N 1
ATOM 771 C CA . ILE A 1 102 ? 9.183 -1.910 -9.246 1.00 83.56 102 ILE A CA 1
ATOM 772 C C . ILE A 1 102 ? 10.336 -0.920 -9.441 1.00 83.56 102 ILE A C 1
ATOM 774 O O . ILE A 1 102 ? 10.926 -0.860 -10.525 1.00 83.56 102 ILE A O 1
ATOM 778 N N . ALA A 1 103 ? 10.683 -0.151 -8.403 1.00 83.94 103 ALA A N 1
ATOM 779 C CA . ALA A 1 103 ? 11.776 0.818 -8.454 1.00 83.94 103 ALA A CA 1
ATOM 780 C C . ALA A 1 103 ? 13.108 0.144 -8.807 1.00 83.94 103 ALA A C 1
ATOM 782 O O . ALA A 1 103 ? 13.831 0.601 -9.698 1.00 83.94 103 ALA A O 1
ATOM 783 N N . GLN A 1 104 ? 13.404 -0.971 -8.134 1.00 82.69 104 GLN A N 1
ATOM 784 C CA . GLN A 1 104 ? 14.606 -1.753 -8.388 1.00 82.69 104 GLN A CA 1
ATOM 785 C C . GLN A 1 104 ? 14.592 -2.311 -9.809 1.00 82.69 104 GLN A C 1
ATOM 787 O O . GLN A 1 104 ? 15.560 -2.109 -10.537 1.00 82.69 104 GLN A O 1
ATOM 792 N N . LEU A 1 105 ? 13.496 -2.936 -10.249 1.00 81.44 105 LEU A N 1
ATOM 793 C CA . LEU A 1 105 ? 13.389 -3.506 -11.594 1.00 81.44 105 LEU A CA 1
ATOM 794 C C . LEU A 1 105 ? 13.633 -2.448 -12.683 1.00 81.44 105 LEU A C 1
ATOM 796 O O . LEU A 1 105 ? 14.424 -2.678 -13.599 1.00 81.44 105 LEU A O 1
ATOM 800 N N . ARG A 1 106 ? 13.054 -1.243 -12.553 1.00 78.75 106 ARG A N 1
ATOM 801 C CA . ARG A 1 106 ? 13.328 -0.144 -13.500 1.00 78.75 106 ARG A CA 1
ATOM 802 C C . ARG A 1 106 ? 14.798 0.283 -13.489 1.00 78.75 106 ARG A C 1
ATOM 804 O O . ARG A 1 106 ? 15.318 0.622 -14.553 1.00 78.75 106 ARG A O 1
ATOM 811 N N . ARG A 1 107 ? 15.463 0.283 -12.326 1.00 79.75 107 ARG A N 1
ATOM 812 C CA . ARG A 1 107 ? 16.899 0.595 -12.198 1.00 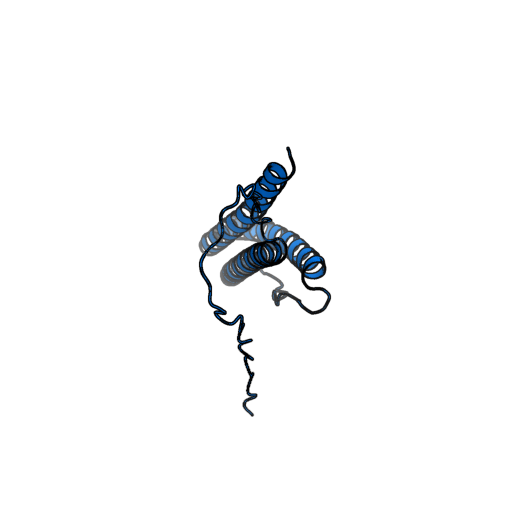79.75 107 ARG A CA 1
ATOM 813 C C . ARG A 1 107 ? 17.772 -0.474 -12.857 1.00 79.75 107 ARG A C 1
ATOM 815 O O . ARG A 1 107 ? 18.740 -0.120 -13.520 1.00 79.75 107 ARG A O 1
ATOM 822 N N . TRP A 1 108 ? 17.415 -1.751 -12.721 1.00 78.25 108 TRP A N 1
ATOM 823 C CA . TRP A 1 108 ? 18.106 -2.856 -13.394 1.00 78.25 108 TRP A CA 1
ATOM 824 C C . TRP A 1 108 ? 17.985 -2.776 -14.917 1.00 78.25 108 TRP A C 1
ATOM 826 O O . TRP A 1 108 ? 18.961 -3.034 -15.615 1.00 78.25 108 TRP A O 1
ATOM 836 N N . MET A 1 109 ? 16.818 -2.386 -15.436 1.00 77.31 109 MET A N 1
ATOM 837 C CA . MET A 1 109 ? 16.603 -2.256 -16.883 1.00 77.31 109 MET A CA 1
ATOM 838 C C . MET A 1 109 ? 17.187 -0.973 -17.487 1.00 77.31 109 MET A C 1
ATOM 840 O O . MET A 1 109 ? 17.466 -0.940 -18.680 1.00 77.31 109 MET A O 1
ATOM 844 N N . ASN A 1 110 ? 17.393 0.073 -16.682 1.00 76.44 110 ASN A N 1
ATOM 845 C CA . ASN A 1 110 ? 18.022 1.326 -17.106 1.00 76.44 110 ASN A CA 1
ATOM 846 C C . ASN A 1 110 ? 19.296 1.567 -16.288 1.00 76.44 110 ASN A C 1
ATOM 848 O O . ASN A 1 110 ? 19.326 2.499 -15.470 1.00 76.44 110 ASN A O 1
ATOM 852 N N . PRO A 1 111 ? 20.337 0.728 -16.449 1.00 67.75 111 PRO A N 1
ATOM 853 C CA . PRO A 1 111 ? 21.592 0.967 -15.765 1.00 67.75 111 PRO A CA 1
ATOM 854 C C . PRO A 1 111 ? 22.108 2.348 -16.189 1.00 67.75 111 PRO A C 1
ATOM 856 O O . PRO A 1 111 ? 21.989 2.704 -17.366 1.00 67.75 111 PRO A O 1
ATOM 859 N N . PRO A 1 112 ? 22.656 3.154 -15.261 1.00 64.12 112 PRO A N 1
ATOM 860 C CA . PRO A 1 112 ? 23.339 4.371 -15.661 1.00 64.12 112 PRO A CA 1
ATOM 861 C C . PRO A 1 112 ? 24.412 3.951 -16.661 1.00 64.12 112 PRO A C 1
ATOM 863 O O . PRO A 1 112 ? 25.232 3.095 -16.324 1.00 64.12 112 PRO A O 1
ATOM 866 N N . GLU A 1 113 ? 24.361 4.485 -17.889 1.00 62.75 113 GLU A N 1
ATOM 867 C CA . GLU A 1 113 ? 25.446 4.321 -18.853 1.00 62.75 113 GLU A CA 1
ATOM 868 C C . GLU A 1 113 ? 26.730 4.618 -18.091 1.00 62.75 113 GLU A C 1
ATOM 870 O O . GLU A 1 113 ? 26.935 5.739 -17.616 1.00 62.75 113 GLU A O 1
ATOM 875 N N . ALA A 1 114 ? 27.535 3.575 -17.874 1.00 58.75 114 ALA A N 1
ATOM 876 C CA . ALA A 1 114 ? 28.863 3.749 -17.340 1.00 58.75 114 ALA A CA 1
ATOM 877 C C . ALA A 1 114 ? 29.520 4.713 -18.312 1.00 58.75 114 ALA A C 1
ATOM 879 O O . ALA A 1 114 ? 29.654 4.370 -19.489 1.00 58.75 114 ALA A O 1
ATOM 880 N N . ASP A 1 115 ? 29.809 5.920 -17.824 1.00 55.78 115 ASP A N 1
ATOM 881 C CA . ASP A 1 115 ? 30.532 6.956 -18.534 1.00 55.78 115 ASP A CA 1
ATOM 882 C C . ASP A 1 115 ? 31.806 6.292 -19.045 1.00 55.78 115 ASP A C 1
ATOM 884 O O . ASP A 1 115 ? 32.803 6.144 -18.337 1.00 55.78 115 ASP A O 1
ATOM 888 N N . SER A 1 116 ? 31.725 5.778 -20.271 1.00 51.53 116 SER A N 1
ATOM 889 C CA . SER A 1 116 ? 32.857 5.323 -21.044 1.00 51.53 116 SER A CA 1
ATOM 890 C C . SER A 1 116 ? 33.500 6.613 -21.492 1.00 51.53 116 SER A C 1
ATOM 892 O O . SER A 1 116 ? 33.435 6.999 -22.659 1.00 51.53 116 SER A O 1
ATOM 894 N N . GLY A 1 117 ? 34.084 7.303 -20.510 1.00 50.62 117 GLY A N 1
ATOM 895 C CA . GLY A 1 117 ? 35.119 8.281 -20.690 1.00 50.62 117 GLY A CA 1
ATOM 896 C C . GLY A 1 117 ? 36.186 7.557 -21.474 1.00 50.62 117 GLY A C 1
ATOM 897 O O . GLY A 1 117 ? 37.029 6.854 -20.923 1.00 50.62 117 GLY A O 1
ATOM 898 N N . SER A 1 118 ? 36.043 7.671 -22.790 1.00 51.59 118 SER A N 1
ATOM 899 C CA . SER A 1 118 ? 36.984 7.311 -23.817 1.00 51.59 118 SER A CA 1
ATOM 900 C C . SER A 1 118 ? 38.307 7.933 -23.408 1.00 51.59 118 SER A C 1
ATOM 902 O O . SER A 1 118 ? 38.602 9.085 -23.734 1.00 51.59 118 SER A O 1
ATOM 904 N N . HIS A 1 119 ? 39.089 7.168 -22.646 1.00 49.62 119 HIS A N 1
ATOM 905 C CA . HIS A 1 119 ? 40.480 7.441 -22.374 1.00 49.62 119 HIS A CA 1
ATOM 906 C C . HIS A 1 119 ? 41.125 7.499 -23.748 1.00 49.62 119 HIS A C 1
ATOM 908 O O . HIS A 1 119 ? 41.319 6.480 -24.415 1.00 49.62 119 HIS A O 1
ATOM 914 N N . LYS A 1 120 ? 41.354 8.726 -24.218 1.00 49.28 120 LYS A N 1
ATOM 915 C CA . LYS A 1 120 ? 42.042 8.998 -25.467 1.00 49.28 120 LYS A CA 1
ATOM 916 C C . LYS A 1 120 ? 43.397 8.318 -25.349 1.00 49.28 120 LYS A C 1
ATOM 918 O O . LYS A 1 120 ? 44.289 8.796 -24.651 1.00 49.28 120 LYS A O 1
ATOM 923 N N . SER A 1 121 ? 43.488 7.156 -25.985 1.00 45.28 121 SER A N 1
ATOM 924 C CA . SER A 1 121 ? 44.695 6.366 -26.108 1.00 45.28 121 SER A CA 1
ATOM 925 C C . SER A 1 121 ? 45.757 7.249 -26.741 1.00 45.28 121 SER A C 1
ATOM 927 O O . SER A 1 121 ? 45.694 7.568 -27.926 1.00 45.28 121 SER A O 1
ATOM 929 N N . ARG A 1 122 ? 46.734 7.659 -25.935 1.00 41.22 122 ARG A N 1
ATOM 930 C CA . ARG A 1 122 ? 48.058 8.017 -26.425 1.00 41.22 122 ARG A CA 1
ATOM 931 C C . ARG A 1 122 ? 48.932 6.793 -26.181 1.00 41.22 122 ARG A C 1
ATOM 933 O O . ARG A 1 122 ? 49.499 6.625 -25.112 1.00 41.22 122 ARG A O 1
ATOM 940 N N . SER A 1 123 ? 48.865 5.892 -27.157 1.00 50.91 123 SER A N 1
ATOM 941 C CA . SER A 1 123 ? 49.898 4.941 -27.578 1.00 50.91 123 SER A CA 1
ATOM 942 C C . SER A 1 123 ? 51.122 4.775 -26.662 1.00 50.91 123 SER A C 1
ATOM 944 O O . SER A 1 123 ? 51.974 5.662 -26.621 1.00 50.91 123 SER A O 1
ATOM 946 N N . ASN A 1 124 ? 51.290 3.579 -26.090 1.00 42.03 124 ASN A N 1
ATOM 947 C CA . ASN A 1 124 ? 52.443 2.744 -26.445 1.00 42.03 124 ASN A CA 1
ATOM 948 C C . ASN A 1 124 ? 52.192 1.247 -26.159 1.00 42.03 124 ASN A C 1
ATOM 950 O O . ASN A 1 124 ? 51.459 0.937 -25.220 1.00 42.03 124 ASN A O 1
ATOM 954 N N . PRO A 1 125 ? 52.747 0.330 -26.977 1.00 54.47 125 PRO A N 1
ATOM 955 C CA . PRO A 1 125 ? 52.427 -1.090 -26.940 1.00 54.47 125 PRO A CA 1
ATOM 956 C C . PRO A 1 125 ? 53.483 -1.887 -26.166 1.00 54.47 125 PRO A C 1
ATOM 958 O O . PRO A 1 125 ? 54.674 -1.703 -26.389 1.00 54.47 125 PRO A O 1
ATOM 961 N N . ALA A 1 126 ? 53.026 -2.786 -25.302 1.00 46.75 126 ALA A N 1
ATOM 962 C CA . ALA A 1 126 ? 53.626 -4.080 -24.966 1.00 46.75 126 ALA A CA 1
ATOM 963 C C . ALA A 1 126 ? 52.956 -4.546 -23.673 1.00 46.75 126 ALA A C 1
ATOM 965 O O . ALA A 1 126 ? 53.169 -3.948 -22.626 1.00 46.75 126 ALA A O 1
ATOM 966 N N . ASP A 1 127 ? 52.072 -5.534 -23.748 1.00 43.03 127 ASP A N 1
ATOM 967 C CA . ASP A 1 127 ? 52.369 -6.874 -23.234 1.00 43.03 127 ASP A CA 1
ATOM 968 C C . ASP A 1 127 ? 51.105 -7.748 -23.300 1.00 43.03 127 ASP A C 1
ATOM 970 O O . ASP A 1 127 ? 49.975 -7.270 -23.174 1.00 43.03 127 ASP A O 1
ATOM 974 N N . GLY A 1 128 ? 51.312 -9.015 -23.640 1.00 40.44 128 GLY A N 1
ATOM 975 C CA . GLY A 1 128 ? 50.289 -9.950 -24.090 1.00 40.44 128 GLY A CA 1
ATOM 976 C C . GLY A 1 128 ? 49.529 -10.702 -22.993 1.00 40.44 128 GLY A C 1
ATOM 977 O O . GLY A 1 128 ? 49.873 -10.686 -21.819 1.00 40.44 128 GLY A O 1
ATOM 978 N N . GLY A 1 129 ? 48.518 -11.448 -23.457 1.00 37.19 129 GLY A N 1
ATOM 979 C CA . GLY A 1 129 ? 47.906 -12.591 -22.765 1.00 37.19 129 GLY A CA 1
ATOM 980 C C . GLY A 1 129 ? 46.769 -12.217 -21.809 1.00 37.19 129 GLY A C 1
ATOM 981 O O . GLY A 1 129 ? 46.996 -11.756 -20.704 1.00 37.19 129 GLY A O 1
ATOM 982 N N . SER A 1 130 ? 45.496 -12.262 -22.208 1.00 43.78 130 SER A N 1
ATOM 983 C CA . SER A 1 130 ? 44.648 -13.430 -22.521 1.00 43.78 130 SER A CA 1
ATOM 984 C C . SER A 1 130 ? 43.648 -13.736 -21.396 1.00 43.78 130 SER A C 1
ATOM 986 O O . SER A 1 130 ? 43.972 -14.360 -20.395 1.00 43.78 130 SER A O 1
ATOM 988 N N . ALA A 1 131 ? 42.399 -13.347 -21.669 1.00 52.09 131 ALA A N 1
ATOM 989 C CA . ALA A 1 131 ? 41.176 -14.121 -21.449 1.00 52.09 131 ALA A CA 1
ATOM 990 C C . ALA A 1 131 ? 40.856 -14.635 -20.027 1.00 52.09 131 ALA A C 1
ATOM 992 O O . ALA A 1 131 ? 41.006 -15.821 -19.738 1.00 52.09 131 ALA A O 1
ATOM 993 N N . GLN A 1 132 ? 40.201 -13.795 -19.214 1.00 42.25 132 GLN A N 1
ATOM 994 C CA . GLN A 1 132 ? 39.323 -14.277 -18.139 1.00 42.25 132 GLN A CA 1
ATOM 995 C C . GLN A 1 132 ? 37.869 -14.298 -18.642 1.00 42.25 132 GLN A C 1
ATOM 997 O O . GLN A 1 132 ? 37.256 -13.273 -18.942 1.00 42.25 132 GLN A O 1
ATOM 1002 N N . ARG A 1 133 ? 37.360 -15.521 -18.780 1.00 44.50 133 ARG A N 1
ATOM 1003 C CA . ARG A 1 133 ? 36.042 -15.933 -19.273 1.00 44.50 133 ARG A CA 1
ATOM 1004 C C . ARG A 1 133 ? 34.877 -15.123 -18.687 1.00 44.50 133 ARG A C 1
ATOM 1006 O O . ARG A 1 133 ? 34.657 -15.122 -17.479 1.00 44.50 133 ARG A O 1
ATOM 1013 N N . ARG A 1 134 ? 34.029 -14.582 -19.568 1.00 42.91 134 ARG A N 1
ATOM 1014 C CA . ARG A 1 134 ? 32.614 -14.328 -19.269 1.00 42.91 134 ARG A CA 1
ATOM 1015 C C . ARG A 1 134 ? 31.870 -15.662 -19.295 1.00 42.91 134 ARG A C 1
ATOM 1017 O O . ARG A 1 134 ? 31.567 -16.184 -20.361 1.00 42.91 134 ARG A O 1
ATOM 1024 N N . GLY A 1 135 ? 31.595 -16.204 -18.117 1.00 38.59 135 GLY A N 1
ATOM 1025 C CA . GLY A 1 135 ? 30.594 -17.243 -17.906 1.00 38.59 135 GLY A CA 1
ATOM 1026 C C . GLY A 1 135 ? 29.606 -16.740 -16.867 1.00 38.59 135 GLY A C 1
ATOM 1027 O O . GLY A 1 135 ? 29.786 -16.995 -15.682 1.00 38.59 135 GLY A O 1
ATOM 1028 N N . ALA A 1 136 ? 28.596 -15.980 -17.296 1.00 39.56 136 ALA A N 1
ATOM 1029 C CA . ALA A 1 136 ? 27.434 -15.718 -16.460 1.00 39.56 136 ALA A CA 1
ATOM 1030 C C . ALA A 1 136 ? 26.651 -17.033 -16.369 1.00 39.56 136 ALA A C 1
ATOM 1032 O O . ALA A 1 136 ? 25.920 -17.404 -17.286 1.00 39.56 136 ALA A O 1
ATOM 1033 N N . ALA A 1 137 ? 26.888 -17.779 -15.293 1.00 39.12 137 ALA A N 1
ATOM 1034 C CA . ALA A 1 137 ? 26.069 -18.917 -14.930 1.00 39.12 137 ALA A CA 1
ATOM 1035 C C . ALA A 1 137 ? 24.667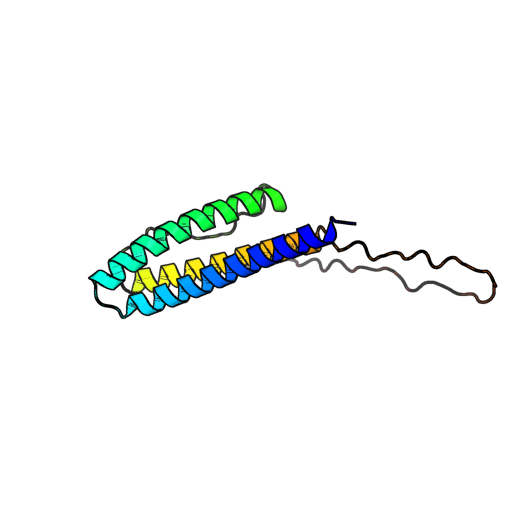 -18.394 -14.597 1.00 39.12 137 ALA A C 1
ATOM 1037 O O . ALA A 1 137 ? 24.447 -17.785 -13.552 1.00 39.12 137 ALA A O 1
ATOM 1038 N N . PHE A 1 138 ? 23.723 -18.616 -15.510 1.00 39.62 138 PHE A N 1
ATOM 1039 C CA . PHE A 1 138 ? 22.306 -18.617 -15.182 1.00 39.62 138 PHE A CA 1
ATOM 1040 C C . PHE A 1 138 ? 22.090 -19.684 -14.104 1.00 39.62 138 PHE A C 1
ATOM 1042 O O . PHE A 1 138 ? 22.167 -20.882 -14.386 1.00 39.62 138 PHE A O 1
ATOM 1049 N N . LEU A 1 139 ? 21.827 -19.267 -12.865 1.00 41.50 139 LEU A N 1
ATOM 1050 C CA . LEU A 1 139 ? 21.238 -20.157 -11.873 1.00 41.50 139 LEU A CA 1
ATOM 1051 C C . LEU A 1 139 ? 19.804 -20.443 -12.322 1.00 41.50 139 LEU A C 1
ATOM 1053 O O . LEU A 1 139 ? 18.886 -19.655 -12.114 1.00 41.50 139 LEU A O 1
ATOM 1057 N N . ARG A 1 140 ? 19.642 -21.582 -12.993 1.00 40.16 140 ARG A N 1
ATOM 1058 C CA . ARG A 1 140 ? 18.356 -22.221 -13.253 1.00 40.16 140 ARG A CA 1
ATOM 1059 C C . ARG A 1 140 ? 17.796 -22.666 -11.901 1.00 40.16 140 ARG A C 1
ATOM 1061 O O . ARG A 1 140 ? 18.147 -23.735 -11.410 1.00 40.16 140 ARG A O 1
ATOM 1068 N N . VAL A 1 141 ? 16.965 -21.832 -11.285 1.00 39.84 141 VAL A N 1
ATOM 1069 C CA . VAL A 1 141 ? 16.133 -22.239 -10.148 1.00 39.84 141 VAL A CA 1
ATOM 1070 C C . VAL A 1 141 ? 15.099 -23.222 -10.698 1.00 39.84 141 VAL A C 1
ATOM 1072 O O . VAL A 1 141 ? 14.181 -22.832 -11.413 1.00 39.84 141 VAL A O 1
ATOM 1075 N N . GLN A 1 142 ? 15.308 -24.516 -10.448 1.00 42.75 142 GLN A N 1
ATOM 1076 C CA . GLN A 1 142 ? 14.273 -25.530 -10.626 1.00 42.75 142 GLN A CA 1
ATOM 1077 C C . GLN A 1 142 ? 13.321 -25.439 -9.434 1.00 42.75 142 GLN A C 1
ATOM 1079 O O . GLN A 1 142 ? 13.743 -25.623 -8.295 1.00 42.75 142 GLN A O 1
ATOM 1084 N N . PHE A 1 143 ? 12.049 -25.160 -9.706 1.00 35.94 143 PHE A N 1
ATOM 1085 C CA . PHE A 1 143 ? 10.967 -25.521 -8.800 1.00 35.94 143 PHE A CA 1
ATOM 1086 C C . PHE A 1 143 ? 10.719 -27.023 -8.970 1.00 35.94 143 PHE A C 1
ATOM 1088 O O . PHE A 1 143 ? 10.347 -27.462 -10.058 1.00 35.94 143 PHE A O 1
ATOM 1095 N N . CYS A 1 144 ? 10.973 -27.805 -7.922 1.00 39.12 144 CYS A N 1
ATOM 1096 C CA . CYS A 1 144 ? 10.455 -29.164 -7.823 1.00 39.12 144 CYS A CA 1
ATOM 1097 C C . CYS A 1 144 ? 9.077 -29.087 -7.166 1.00 39.12 144 CYS A C 1
ATOM 1099 O O . CYS A 1 144 ? 8.964 -28.645 -6.023 1.00 39.12 144 CYS A O 1
ATOM 1101 N N . ASP A 1 145 ? 8.061 -29.507 -7.913 1.00 44.97 145 ASP A N 1
ATOM 1102 C CA . ASP A 1 145 ? 6.734 -29.833 -7.404 1.00 44.97 145 ASP A CA 1
ATOM 1103 C C . ASP A 1 145 ? 6.842 -30.948 -6.356 1.00 44.97 145 ASP A C 1
ATOM 1105 O O . ASP A 1 145 ? 7.478 -31.978 -6.594 1.00 44.97 145 ASP A O 1
ATOM 1109 N N . THR A 1 146 ? 6.208 -30.749 -5.204 1.00 51.78 146 THR A N 1
ATOM 1110 C CA . THR A 1 146 ? 5.913 -31.814 -4.243 1.00 51.78 146 THR A CA 1
ATOM 1111 C C . THR A 1 146 ? 4.432 -32.155 -4.353 1.00 51.78 146 THR A C 1
ATOM 1113 O O . THR A 1 146 ? 3.585 -31.393 -3.883 1.00 51.78 146 THR A O 1
ATOM 1116 N N . SER A 1 147 ? 4.133 -33.305 -4.953 1.00 49.25 147 SER A N 1
ATOM 1117 C CA . SER A 1 147 ? 2.964 -34.127 -4.619 1.00 49.25 147 SER A CA 1
ATOM 1118 C C . SER A 1 147 ? 3.453 -35.467 -4.099 1.00 49.25 147 SER A C 1
ATOM 1120 O O . SER A 1 147 ? 4.458 -35.967 -4.656 1.00 49.25 147 SER A O 1
#

Radius of gyration: 23.36 Å; chains: 1; bounding box: 68×53×48 Å

Organism: NCBI:txid536018

Sequence (147 aa):
MGWTARGRKKWDIIDGIAMMLLSLAHLA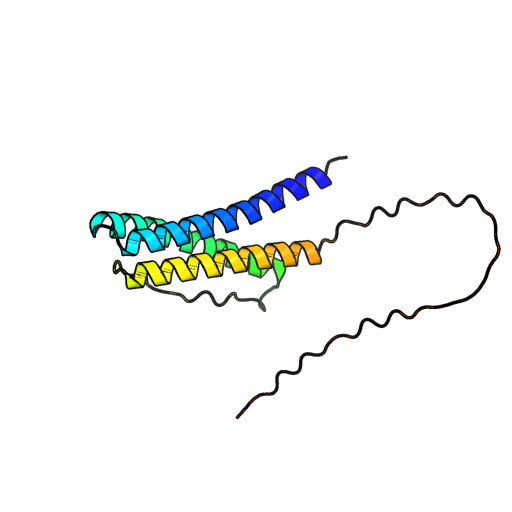ERAAGASHHARCTALWALQRADGIVRDFVADSAWELAGEHWTPAVPEIDYGFEPDDAMALASSLRALALAVLAIAQLRRWMNPPEADSGSHKSRSNPADGGSAQRRGAAFLRVQFCDTS

pLDDT: mean 70.69, std 17.79, range [35.94, 92.38]